Protein AF-A0A920EZL2-F1 (afdb_monomer_lite)

Sequence (78 aa):
MFLCLSNYVFQTNSGEKSVLVRQRLDCNRGRYKILAFKSFSKINAKGKMIISNGVSKGWLYIVPRTPDSILQKIVCSG

Radius of gyration: 13.5 Å; chains: 1; bounding box: 33×20×28 Å

Secondary structure (DSSP, 8-state):
-EEEEEE-SS--TT--SEEEEEEEEETTTTEEEEEEEEEESSSTT-S-EEEEEE--PPPEEPPTTSHHHHHHHHHH--

Structure (mmCIF, N/CA/C/O backbone):
data_AF-A0A920EZL2-F1
#
_entry.id   AF-A0A920EZL2-F1
#
loop_
_atom_site.group_PDB
_atom_site.id
_atom_site.type_symbol
_atom_site.label_atom_id
_atom_site.label_alt_id
_atom_site.label_comp_id
_atom_site.label_asym_id
_atom_site.label_entity_id
_atom_site.label_seq_id
_atom_site.pdbx_PDB_ins_code
_atom_site.Cartn_x
_atom_site.Cartn_y
_atom_site.Cartn_z
_atom_site.occupancy
_atom_site.B_iso_or_equiv
_atom_site.auth_seq_id
_atom_site.auth_comp_id
_atom_site.auth_asym_id
_atom_site.auth_atom_id
_atom_site.pdbx_PDB_model_num
ATOM 1 N N . MET A 1 1 ? 4.192 -10.455 -5.448 1.00 77.06 1 MET A N 1
ATOM 2 C CA . MET A 1 1 ? 2.935 -9.710 -5.167 1.00 77.06 1 MET A CA 1
ATOM 3 C C . MET A 1 1 ? 2.996 -9.279 -3.720 1.00 77.06 1 MET A C 1
ATOM 5 O O . MET A 1 1 ? 3.449 -10.086 -2.924 1.00 77.06 1 MET A O 1
ATOM 9 N N . PHE A 1 2 ? 2.598 -8.053 -3.390 1.00 84.94 2 PHE A N 1
ATOM 10 C CA . PHE A 1 2 ? 2.865 -7.474 -2.073 1.00 84.94 2 PHE A CA 1
ATOM 11 C C . PHE A 1 2 ? 1.609 -6.852 -1.450 1.00 84.94 2 PHE A C 1
ATOM 13 O O . PHE A 1 2 ? 0.682 -6.451 -2.164 1.00 84.94 2 PHE A O 1
ATOM 20 N N . LEU A 1 3 ? 1.576 -6.810 -0.118 1.00 90.31 3 LEU A N 1
ATOM 21 C CA . LEU A 1 3 ? 0.497 -6.233 0.679 1.00 90.31 3 LEU A CA 1
ATOM 22 C C . LEU A 1 3 ? 1.048 -5.073 1.509 1.00 90.31 3 LEU A C 1
ATOM 24 O O . LEU A 1 3 ? 1.899 -5.277 2.367 1.00 90.31 3 LEU A O 1
ATOM 28 N N . CYS A 1 4 ? 0.522 -3.873 1.278 1.00 90.56 4 CYS A N 1
ATOM 29 C CA . CYS A 1 4 ? 0.781 -2.711 2.120 1.00 90.56 4 CYS A CA 1
ATOM 30 C C . CYS A 1 4 ? -0.330 -2.580 3.156 1.00 90.56 4 CYS A C 1
ATOM 32 O O . CYS A 1 4 ? -1.497 -2.423 2.796 1.00 90.56 4 CYS A O 1
ATOM 34 N N . LEU A 1 5 ? 0.041 -2.620 4.431 1.00 93.62 5 LEU A N 1
ATOM 35 C CA . LEU A 1 5 ? -0.846 -2.331 5.548 1.00 93.62 5 LEU A CA 1
ATOM 36 C C . LEU A 1 5 ? -0.579 -0.911 6.039 1.00 93.62 5 LEU A C 1
ATOM 38 O O . LEU A 1 5 ? 0.570 -0.551 6.288 1.00 93.62 5 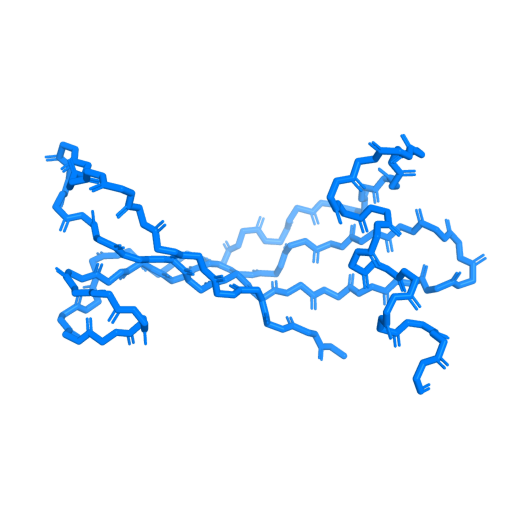LEU A O 1
ATOM 42 N N . SER A 1 6 ? -1.634 -0.124 6.205 1.00 93.38 6 SER A N 1
ATOM 43 C CA . SER A 1 6 ? -1.539 1.207 6.795 1.00 93.38 6 SER A CA 1
ATOM 44 C C . SER A 1 6 ? -2.635 1.409 7.832 1.00 93.38 6 SER A C 1
ATOM 46 O O . SER A 1 6 ? -3.786 1.021 7.618 1.00 93.38 6 SER A O 1
ATOM 48 N N . ASN A 1 7 ? -2.261 2.002 8.962 1.00 95.81 7 ASN A N 1
ATOM 49 C CA . ASN A 1 7 ? -3.178 2.413 10.015 1.00 95.81 7 ASN A CA 1
ATOM 50 C C . ASN A 1 7 ? -3.395 3.917 9.912 1.00 95.81 7 ASN A C 1
ATOM 52 O O . ASN A 1 7 ? -2.432 4.679 9.833 1.00 95.81 7 ASN A O 1
ATOM 56 N N . TYR A 1 8 ? -4.654 4.338 9.950 1.00 92.31 8 TYR A N 1
ATOM 57 C CA . TYR A 1 8 ? -4.975 5.752 10.030 1.00 92.31 8 TYR A CA 1
ATOM 58 C C . TYR A 1 8 ? -4.755 6.240 11.461 1.00 92.31 8 TYR A C 1
ATOM 60 O O . TYR A 1 8 ? -5.127 5.563 12.421 1.00 92.31 8 TYR A O 1
ATOM 68 N N . VAL A 1 9 ? -4.155 7.423 11.596 1.00 91.88 9 VAL A N 1
ATOM 69 C CA . VAL A 1 9 ? -3.965 8.076 12.901 1.00 91.88 9 VAL A CA 1
ATOM 70 C C . VAL A 1 9 ? -5.321 8.427 13.519 1.00 91.88 9 VAL A C 1
ATOM 72 O O . VAL A 1 9 ? -5.538 8.230 14.711 1.00 91.88 9 VAL A O 1
ATOM 75 N N . PHE A 1 10 ? -6.258 8.875 12.683 1.00 90.31 10 PHE A N 1
ATOM 76 C CA . PHE A 1 10 ? -7.629 9.195 13.061 1.00 90.31 10 PHE A CA 1
ATOM 77 C C . PHE A 1 10 ? -8.607 8.321 12.285 1.00 90.31 10 PHE A C 1
ATOM 79 O O . PHE A 1 10 ? -8.321 7.889 11.170 1.00 90.31 10 PHE A O 1
ATOM 86 N N . GLN A 1 11 ? -9.772 8.066 12.876 1.00 85.06 11 GLN A N 1
ATOM 87 C CA . GLN A 1 11 ? -10.857 7.403 12.165 1.00 85.06 11 GLN A CA 1
ATOM 88 C C . GLN A 1 11 ? -11.346 8.312 11.032 1.00 85.06 11 GLN A C 1
ATOM 90 O O . GLN A 1 11 ? -11.563 9.504 11.239 1.00 85.06 11 GLN A O 1
ATOM 95 N N . THR A 1 12 ? -11.501 7.756 9.837 1.00 88.75 12 THR A N 1
ATOM 96 C CA . THR A 1 12 ? -12.076 8.467 8.685 1.00 88.75 12 THR A CA 1
ATOM 97 C C . THR A 1 12 ? -13.580 8.710 8.884 1.00 88.75 12 THR A C 1
ATOM 99 O O . THR A 1 12 ? -14.229 8.058 9.706 1.00 88.75 12 THR A O 1
ATOM 102 N N . ASN A 1 13 ? -14.176 9.589 8.072 1.00 87.31 13 ASN A N 1
ATOM 103 C CA . ASN A 1 13 ? -15.619 9.878 8.128 1.00 87.31 13 ASN A CA 1
ATOM 104 C C . ASN A 1 13 ? -16.499 8.634 7.894 1.00 87.31 13 ASN A C 1
ATOM 106 O O . ASN A 1 13 ? -17.590 8.536 8.445 1.00 87.31 13 ASN A O 1
ATOM 110 N N . SER A 1 14 ? -16.016 7.671 7.107 1.00 86.00 14 SER A N 1
ATOM 111 C CA . SER A 1 14 ? -16.675 6.387 6.826 1.00 86.00 14 SER A CA 1
ATOM 112 C C . SER A 1 14 ? -16.347 5.282 7.846 1.00 86.00 14 SER A C 1
ATOM 114 O O . SER A 1 14 ? -16.897 4.184 7.769 1.00 86.00 14 SER A O 1
ATOM 116 N N . GLY A 1 15 ? -15.510 5.569 8.848 1.00 90.56 15 GLY A N 1
ATOM 117 C CA . GLY A 1 15 ? -15.259 4.692 9.993 1.00 90.56 15 GLY A CA 1
ATOM 118 C C . GLY A 1 15 ? -14.066 3.744 9.869 1.00 90.56 15 GLY A C 1
ATOM 119 O O . GLY A 1 15 ? -13.880 2.875 10.725 1.00 90.56 15 GLY A O 1
ATOM 120 N N . GLU A 1 16 ? -13.242 3.888 8.835 1.00 93.50 16 GLU A N 1
ATOM 121 C CA . GLU A 1 16 ? -12.013 3.119 8.666 1.00 93.50 16 GLU A CA 1
ATOM 122 C C . GLU A 1 16 ? -10.926 3.523 9.674 1.00 93.50 16 GLU A C 1
ATOM 124 O O . GLU A 1 16 ? -10.688 4.701 9.937 1.00 93.50 16 GLU A O 1
ATOM 129 N N . LYS A 1 17 ? -10.199 2.523 10.187 1.00 95.88 17 LYS A N 1
ATOM 130 C CA . LYS A 1 17 ? -8.975 2.697 10.994 1.00 95.88 17 LYS A CA 1
ATOM 131 C C . LYS A 1 17 ? -7.744 2.041 10.385 1.00 95.88 17 LYS A C 1
ATOM 133 O O . LYS A 1 17 ? -6.624 2.356 10.779 1.00 95.88 17 LYS A O 1
ATOM 138 N N . SER A 1 18 ? -7.920 1.149 9.417 1.00 95.94 18 SER A N 1
ATOM 139 C CA . SER A 1 18 ? -6.804 0.642 8.623 1.00 95.94 18 SER A CA 1
ATOM 140 C C . SER A 1 18 ? -7.222 0.262 7.213 1.00 95.94 18 SER A C 1
ATOM 142 O O . SER A 1 18 ? -8.399 0.021 6.928 1.00 95.94 18 SER A O 1
ATOM 144 N N . VAL A 1 19 ? -6.229 0.194 6.333 1.00 94.38 19 VAL A N 1
ATOM 145 C CA . VAL A 1 19 ? -6.375 -0.236 4.949 1.00 94.38 19 VAL A CA 1
ATOM 146 C C . VAL A 1 19 ? -5.286 -1.239 4.594 1.00 94.38 19 VAL A C 1
ATOM 148 O O . VAL A 1 19 ? -4.125 -1.102 4.982 1.00 94.38 19 VAL A O 1
ATOM 151 N N . LEU A 1 20 ? -5.678 -2.255 3.837 1.00 94.69 20 LEU A N 1
ATOM 152 C CA . LEU A 1 20 ? -4.797 -3.235 3.233 1.00 94.69 20 LEU A CA 1
ATOM 153 C C . LEU A 1 20 ? -4.858 -3.069 1.719 1.00 94.69 20 LEU A C 1
ATOM 155 O O . LEU A 1 20 ? -5.904 -3.283 1.103 1.00 94.69 20 LEU A O 1
ATOM 159 N N . VAL A 1 21 ? -3.735 -2.706 1.113 1.00 92.38 21 VAL A N 1
ATOM 160 C CA . VAL A 1 21 ? -3.619 -2.479 -0.327 1.00 92.38 21 VAL A CA 1
ATOM 161 C C . VAL A 1 21 ? -2.831 -3.622 -0.948 1.00 92.38 21 VAL A C 1
ATOM 163 O O . VAL A 1 21 ? -1.682 -3.878 -0.593 1.00 92.38 21 VAL A O 1
ATOM 166 N N . ARG A 1 22 ? -3.448 -4.316 -1.903 1.00 91.75 22 ARG A N 1
ATOM 167 C CA . ARG A 1 22 ? -2.819 -5.389 -2.670 1.00 91.75 22 ARG A CA 1
ATOM 168 C C . ARG A 1 22 ? -2.228 -4.812 -3.941 1.00 91.75 22 ARG A C 1
ATOM 170 O O . ARG A 1 22 ? -2.957 -4.322 -4.806 1.00 91.75 22 ARG A O 1
ATOM 177 N N . GLN A 1 23 ? -0.913 -4.911 -4.067 1.00 91.50 23 GLN A N 1
ATOM 178 C CA . GLN A 1 23 ? -0.167 -4.338 -5.178 1.00 91.50 23 GLN A CA 1
ATOM 179 C C . GLN A 1 23 ? 0.694 -5.393 -5.877 1.00 91.50 23 GLN A C 1
ATOM 181 O O . GLN A 1 23 ? 1.092 -6.417 -5.307 1.00 91.50 23 GLN A O 1
ATOM 186 N N . ARG A 1 24 ? 0.995 -5.144 -7.150 1.00 91.44 24 ARG A N 1
ATOM 187 C CA . ARG A 1 24 ? 2.014 -5.881 -7.900 1.00 91.44 24 ARG A CA 1
ATOM 188 C C . ARG A 1 24 ? 3.090 -4.909 -8.349 1.00 91.44 24 ARG A C 1
ATOM 190 O O . ARG A 1 24 ? 2.785 -3.948 -9.042 1.00 91.44 24 ARG A O 1
ATOM 197 N N . LEU A 1 25 ? 4.320 -5.204 -7.956 1.00 91.69 25 LEU A N 1
ATOM 198 C CA . LEU A 1 25 ? 5.521 -4.482 -8.350 1.00 91.69 25 LEU A CA 1
ATOM 199 C C . LEU A 1 25 ? 6.157 -5.164 -9.566 1.00 91.69 25 LEU A C 1
ATOM 201 O O . LEU A 1 25 ? 6.086 -6.388 -9.708 1.00 91.69 25 LEU A O 1
ATOM 205 N N . ASP A 1 26 ? 6.737 -4.356 -10.440 1.00 92.50 26 ASP A N 1
ATOM 206 C CA . ASP A 1 26 ? 7.584 -4.748 -11.563 1.00 92.50 26 ASP A CA 1
ATOM 207 C C . ASP A 1 26 ? 8.944 -4.075 -11.350 1.00 92.50 26 ASP A C 1
ATOM 209 O O . ASP A 1 26 ? 9.136 -2.895 -11.657 1.00 92.50 26 ASP A O 1
ATOM 213 N N . CYS A 1 27 ? 9.855 -4.834 -10.741 1.00 90.19 27 CYS A N 1
ATOM 214 C CA . CYS A 1 27 ? 11.164 -4.364 -10.294 1.00 90.19 27 CYS A CA 1
ATOM 215 C C . CYS A 1 27 ? 12.058 -3.921 -11.455 1.00 90.19 27 CYS A C 1
ATOM 217 O O . CYS A 1 27 ? 12.787 -2.944 -11.320 1.00 90.19 27 CYS A O 1
ATOM 219 N N . ASN A 1 28 ? 11.938 -4.585 -12.607 1.00 90.75 28 ASN A N 1
ATOM 220 C CA . ASN A 1 28 ? 12.758 -4.310 -13.786 1.00 90.75 28 AS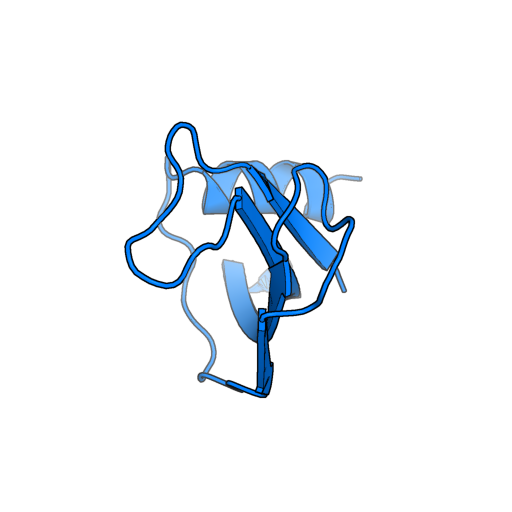N A CA 1
ATOM 221 C C . ASN A 1 28 ? 12.408 -2.964 -14.422 1.00 90.75 28 ASN A C 1
ATOM 223 O O . ASN A 1 28 ? 13.267 -2.298 -14.989 1.00 90.75 28 ASN A O 1
ATOM 227 N N . ARG A 1 29 ? 11.131 -2.572 -14.352 1.00 90.50 29 ARG A N 1
ATOM 228 C CA . ARG A 1 29 ? 10.617 -1.354 -14.997 1.00 90.50 29 ARG A CA 1
ATOM 229 C C . ARG A 1 29 ? 10.286 -0.228 -14.019 1.00 90.50 29 ARG A C 1
ATOM 231 O O . ARG A 1 29 ? 9.757 0.791 -14.453 1.00 90.50 29 ARG A O 1
ATOM 238 N N . GLY A 1 30 ? 10.542 -0.408 -12.722 1.00 90.50 30 GLY A N 1
ATOM 239 C CA . GLY A 1 30 ? 10.302 0.626 -11.710 1.00 90.50 30 GLY A CA 1
ATOM 240 C C . GLY A 1 30 ? 8.846 1.080 -11.631 1.00 90.50 30 GLY A C 1
ATOM 241 O O . GLY A 1 30 ? 8.563 2.274 -11.556 1.00 90.50 30 GLY A O 1
ATOM 242 N N . ARG A 1 31 ? 7.904 0.138 -11.712 1.00 92.75 31 ARG A N 1
ATOM 243 C CA . ARG A 1 31 ? 6.468 0.443 -11.757 1.00 92.75 31 ARG A CA 1
ATOM 244 C C . ARG A 1 31 ? 5.662 -0.498 -10.877 1.00 92.75 31 ARG A C 1
ATOM 246 O O . ARG A 1 31 ? 6.074 -1.624 -10.598 1.00 92.75 31 ARG A O 1
ATOM 253 N N . TYR A 1 32 ? 4.482 -0.057 -10.470 1.00 91.94 32 TYR A N 1
ATOM 254 C CA . TYR A 1 32 ? 3.555 -0.845 -9.667 1.00 91.94 32 TYR A CA 1
ATOM 255 C C . TYR A 1 32 ? 2.128 -0.727 -10.190 1.00 91.94 32 TYR A C 1
ATOM 257 O O . TYR A 1 32 ? 1.790 0.179 -10.945 1.00 91.94 32 TYR A O 1
ATOM 265 N N . LYS A 1 33 ? 1.273 -1.666 -9.799 1.00 91.81 33 LYS A N 1
ATOM 266 C CA . LYS A 1 33 ? -0.170 -1.584 -10.025 1.00 91.81 33 LYS A CA 1
ATOM 267 C C . LYS A 1 33 ? -0.932 -1.961 -8.769 1.00 91.81 33 LYS A C 1
ATOM 269 O O . LYS A 1 33 ? -0.594 -2.941 -8.099 1.00 91.81 33 LYS A O 1
ATOM 274 N N . ILE A 1 34 ? -1.981 -1.201 -8.477 1.00 91.06 34 ILE A N 1
ATOM 275 C CA . ILE A 1 34 ? -2.910 -1.487 -7.383 1.00 91.06 34 ILE A CA 1
ATOM 276 C C . ILE A 1 34 ? -3.985 -2.424 -7.917 1.00 91.06 34 ILE A C 1
ATOM 278 O O . ILE A 1 34 ? -4.687 -2.101 -8.872 1.00 91.06 34 ILE A O 1
ATOM 282 N N . LEU A 1 35 ? -4.109 -3.591 -7.295 1.00 90.75 35 LEU A N 1
ATOM 283 C CA . LEU A 1 35 ? -5.053 -4.625 -7.707 1.00 90.75 35 LEU A CA 1
ATOM 284 C C . LEU A 1 35 ? -6.357 -4.519 -6.919 1.00 90.75 35 LEU A C 1
ATOM 286 O O . LEU A 1 35 ? -7.440 -4.570 -7.496 1.00 90.75 35 LEU A O 1
ATOM 290 N N . ALA A 1 36 ?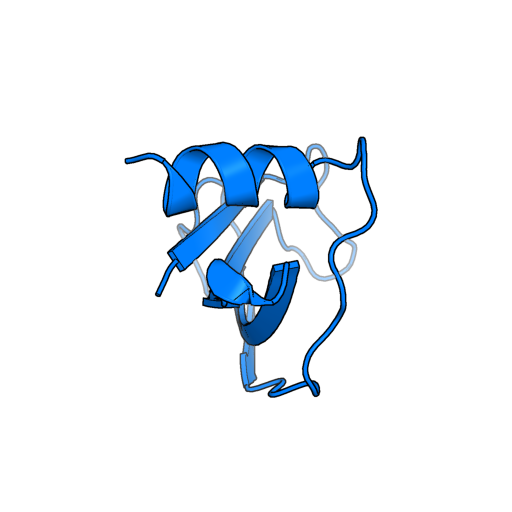 -6.250 -4.335 -5.606 1.00 91.19 36 ALA A N 1
ATOM 291 C CA . ALA A 1 36 ? -7.392 -4.192 -4.715 1.00 91.19 36 ALA A CA 1
ATOM 292 C C . ALA A 1 36 ? -6.997 -3.409 -3.463 1.00 91.19 36 ALA A C 1
ATOM 294 O O . ALA A 1 36 ? -5.827 -3.418 -3.072 1.00 91.19 36 ALA A O 1
ATOM 295 N N . PHE A 1 37 ? -7.976 -2.808 -2.797 1.00 91.25 37 PHE A N 1
ATOM 296 C CA . PHE A 1 37 ? -7.830 -2.390 -1.407 1.00 91.25 37 PHE A CA 1
ATOM 297 C C . PHE A 1 37 ? -9.007 -2.887 -0.575 1.00 91.25 37 PHE A C 1
ATOM 299 O O . PHE A 1 37 ? -10.123 -3.057 -1.072 1.00 91.25 37 PHE A O 1
ATOM 306 N N . LYS A 1 38 ? -8.731 -3.132 0.702 1.00 94.06 38 LYS A N 1
ATOM 307 C CA . LYS A 1 38 ? -9.718 -3.495 1.714 1.00 94.06 38 LYS A CA 1
ATOM 308 C C . LYS A 1 38 ? -9.539 -2.582 2.910 1.00 94.06 38 LYS A C 1
ATOM 310 O O . LYS A 1 38 ? -8.414 -2.444 3.383 1.00 94.06 38 LYS A O 1
ATOM 315 N N . SER A 1 39 ? -10.611 -1.979 3.394 1.00 94.19 39 SER A N 1
ATOM 316 C CA . SER A 1 39 ? -10.577 -1.143 4.588 1.00 94.19 39 SER A CA 1
ATOM 317 C C . SER A 1 39 ? -11.310 -1.794 5.752 1.00 94.19 39 SER A C 1
ATOM 319 O O . SER A 1 39 ? -12.238 -2.586 5.566 1.00 94.19 39 SER A O 1
ATOM 321 N N . PHE A 1 40 ? -10.865 -1.478 6.964 1.00 95.81 40 PHE A N 1
ATOM 322 C CA . PHE A 1 40 ? -11.301 -2.154 8.177 1.00 95.81 40 PHE A CA 1
ATOM 323 C C . PHE A 1 40 ? -11.571 -1.164 9.309 1.00 95.81 40 PHE A C 1
ATOM 325 O O . PHE A 1 40 ? -10.903 -0.133 9.425 1.00 95.81 40 PHE A O 1
ATOM 332 N N . SER A 1 41 ? -12.526 -1.505 10.176 1.00 94.88 41 SER A N 1
ATOM 333 C CA . SER A 1 41 ? -12.950 -0.657 11.298 1.00 94.88 41 SER A CA 1
ATOM 334 C C . SER A 1 41 ? -11.973 -0.617 12.481 1.00 94.88 41 SER A C 1
ATOM 336 O O . SER A 1 41 ? -12.104 0.234 13.361 1.00 94.88 41 SER A O 1
ATOM 338 N N . LYS A 1 42 ? -10.982 -1.520 12.538 1.00 95.44 42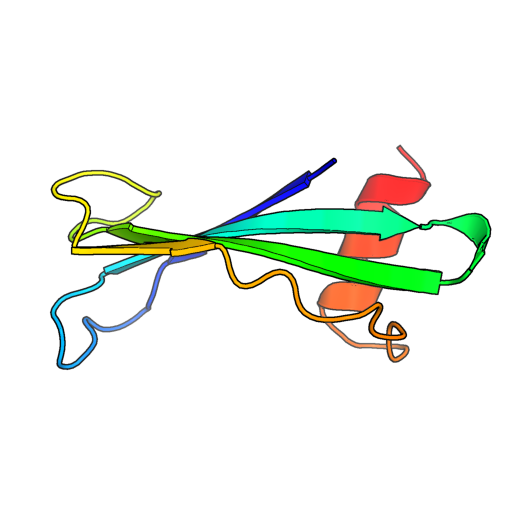 LYS A N 1
ATOM 339 C CA . LYS A 1 42 ? -9.901 -1.504 13.541 1.00 95.44 42 LYS A CA 1
ATOM 340 C C . LYS A 1 42 ? -8.535 -1.417 12.864 1.00 95.44 42 LYS A C 1
ATOM 342 O O . LYS A 1 42 ? -8.408 -1.594 11.655 1.00 95.44 42 LYS A O 1
ATOM 347 N N . ILE A 1 43 ? -7.507 -1.133 13.659 1.00 95.25 43 ILE A N 1
ATOM 348 C CA . ILE A 1 43 ? -6.112 -1.130 13.208 1.00 95.25 43 ILE A CA 1
ATOM 349 C C . ILE A 1 43 ? -5.65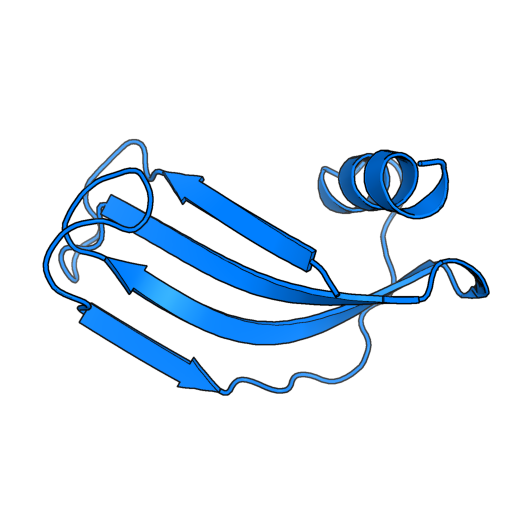8 -2.530 12.768 1.00 95.25 43 ILE A C 1
ATOM 351 O O . ILE A 1 43 ? -6.238 -3.545 13.160 1.00 95.25 43 ILE A O 1
ATOM 355 N N . ASN A 1 44 ? -4.586 -2.578 11.987 1.00 94.31 44 ASN A N 1
ATOM 356 C CA . ASN A 1 44 ? -3.914 -3.783 11.515 1.00 94.31 44 ASN A CA 1
ATOM 357 C C . ASN A 1 44 ? -4.797 -4.722 10.677 1.00 94.31 44 ASN A C 1
ATOM 359 O O . ASN A 1 44 ? -4.691 -5.940 10.799 1.00 94.31 44 ASN A O 1
ATOM 363 N N . ALA A 1 45 ? -5.678 -4.157 9.846 1.00 93.12 45 ALA A N 1
ATOM 364 C CA . ALA A 1 45 ? -6.623 -4.886 9.001 1.00 93.12 45 ALA A CA 1
ATOM 365 C C . ALA A 1 45 ? -7.544 -5.842 9.784 1.00 93.12 45 ALA A C 1
ATOM 367 O O . ALA A 1 45 ? -7.881 -6.931 9.318 1.00 93.12 45 ALA A O 1
ATOM 368 N N . LYS A 1 46 ? -7.950 -5.441 10.996 1.00 93.88 46 LYS A N 1
ATOM 369 C CA . LYS A 1 46 ? -8.847 -6.214 11.869 1.00 93.88 46 LYS A CA 1
ATOM 370 C C . LYS A 1 46 ? -10.238 -5.593 11.963 1.00 93.88 46 LYS A C 1
ATOM 372 O O . LYS A 1 46 ? -10.439 -4.407 11.719 1.00 93.88 46 LYS A O 1
ATOM 377 N N . GLY A 1 47 ? -11.191 -6.386 12.444 1.00 92.75 47 GLY A N 1
ATOM 378 C CA . GLY A 1 47 ? -12.567 -5.945 12.661 1.00 92.75 47 GLY A CA 1
ATOM 379 C C . GLY A 1 47 ? -13.424 -6.070 11.405 1.00 92.75 47 GLY A C 1
ATOM 380 O O . GLY A 1 47 ? -13.141 -6.885 10.528 1.00 92.75 47 GLY A O 1
ATOM 381 N N . LYS A 1 48 ? -14.499 -5.281 11.344 1.00 93.62 48 LYS A N 1
ATOM 382 C CA . LYS A 1 48 ? -15.451 -5.328 10.232 1.00 93.62 48 LYS A CA 1
ATOM 383 C C . LYS A 1 48 ? -14.804 -4.715 8.993 1.00 93.62 48 LYS A C 1
ATOM 385 O O . LYS A 1 48 ? -14.247 -3.620 9.068 1.00 93.62 48 LYS A O 1
ATOM 390 N N . MET A 1 49 ? -14.895 -5.418 7.870 1.00 93.94 49 MET A N 1
ATOM 391 C CA . MET A 1 49 ? -14.516 -4.884 6.565 1.00 93.94 49 MET A CA 1
AT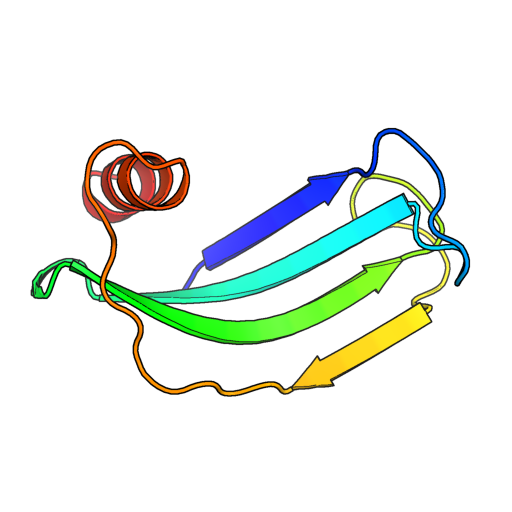OM 392 C C . MET A 1 49 ? -15.560 -3.851 6.139 1.00 93.94 49 MET A C 1
ATOM 394 O O . MET A 1 49 ? -16.752 -4.160 6.133 1.00 93.94 49 MET A O 1
ATOM 398 N N . ILE A 1 50 ? -15.117 -2.631 5.845 1.00 91.31 50 ILE A N 1
ATOM 399 C CA . ILE A 1 50 ? -16.004 -1.518 5.479 1.00 91.31 50 ILE A CA 1
ATOM 400 C C . ILE A 1 50 ? -16.071 -1.406 3.958 1.00 91.31 50 ILE A C 1
ATOM 402 O O . ILE A 1 50 ? -17.159 -1.414 3.391 1.00 91.31 50 ILE A O 1
ATOM 406 N N . ILE A 1 51 ? -14.913 -1.387 3.293 1.00 88.06 51 ILE A N 1
ATOM 407 C CA . ILE A 1 51 ? -14.810 -1.311 1.833 1.00 88.06 51 ILE A CA 1
ATOM 408 C C . ILE A 1 51 ? -13.954 -2.468 1.323 1.00 88.06 51 ILE A C 1
ATOM 410 O O . ILE A 1 51 ? -12.924 -2.805 1.909 1.00 88.06 51 ILE A O 1
ATOM 414 N N . SER A 1 52 ? -14.353 -3.058 0.197 1.00 85.94 52 SER A N 1
ATOM 415 C CA . SER A 1 52 ? -13.548 -4.027 -0.546 1.00 85.94 52 SER A CA 1
ATOM 416 C C . SER A 1 52 ? -13.760 -3.826 -2.037 1.00 85.94 52 SER A C 1
ATOM 418 O O . SER A 1 52 ? -14.682 -4.398 -2.614 1.00 85.94 52 SER A O 1
ATOM 420 N N . ASN A 1 53 ? -12.870 -3.059 -2.666 1.00 82.19 53 ASN A N 1
ATOM 421 C CA . ASN A 1 53 ? -12.959 -2.777 -4.094 1.00 82.19 53 ASN A CA 1
ATOM 422 C C . ASN A 1 53 ? -11.742 -3.339 -4.836 1.00 82.19 53 ASN A C 1
ATOM 424 O O . ASN A 1 53 ? -10.585 -3.124 -4.453 1.00 82.19 53 ASN A O 1
ATOM 428 N N . GLY A 1 54 ? -12.012 -4.045 -5.936 1.00 75.81 54 GLY A N 1
ATOM 429 C CA . GLY A 1 54 ? -11.023 -4.323 -6.972 1.00 75.81 54 GLY A CA 1
ATOM 430 C C . GLY A 1 54 ? -10.870 -3.073 -7.827 1.00 75.81 54 GLY A C 1
ATOM 431 O O . GLY A 1 54 ? -11.838 -2.616 -8.420 1.00 75.81 54 GLY A O 1
ATOM 432 N N . VAL A 1 55 ? -9.681 -2.479 -7.847 1.00 73.69 55 VAL A N 1
ATOM 433 C CA . VAL A 1 55 ? -9.490 -1.143 -8.448 1.00 73.69 55 VAL A CA 1
ATOM 434 C C . VAL A 1 55 ? -8.737 -1.207 -9.760 1.00 73.69 55 VAL A C 1
ATOM 436 O O . VAL A 1 55 ? -8.697 -0.191 -10.437 1.00 73.69 55 VAL A O 1
ATOM 439 N N . SER A 1 56 ? -8.113 -2.355 -10.068 1.00 67.19 56 SER A N 1
ATOM 440 C CA . SER A 1 56 ? -7.142 -2.585 -11.150 1.00 67.19 56 SER A CA 1
ATOM 441 C C . SER A 1 56 ? -6.823 -1.337 -11.978 1.00 67.19 56 SER A C 1
ATOM 443 O O . SER A 1 56 ? -7.226 -1.220 -13.136 1.00 67.19 56 SER A O 1
ATOM 445 N N . LYS A 1 57 ? -6.097 -0.393 -11.367 1.00 71.31 57 LYS A N 1
ATOM 446 C CA . LYS A 1 57 ? -5.593 0.776 -12.086 1.00 71.31 57 LYS A CA 1
ATOM 447 C C . LYS A 1 57 ? -4.419 0.308 -12.944 1.00 71.31 57 LYS A C 1
ATOM 449 O O . LYS A 1 57 ? -3.760 -0.684 -12.612 1.00 71.31 57 LYS A O 1
ATOM 454 N N . GLY A 1 58 ? -4.184 0.996 -14.059 1.00 86.12 58 GLY A N 1
ATOM 455 C CA . GLY A 1 58 ? -3.033 0.736 -14.922 1.00 86.12 58 GLY A CA 1
ATOM 456 C C . GLY A 1 58 ? -1.703 0.790 -14.162 1.00 86.12 58 GLY A C 1
ATOM 457 O O . GLY A 1 58 ? -1.640 1.131 -12.979 1.00 86.12 58 GLY A O 1
ATOM 458 N N . TRP A 1 59 ? -0.616 0.436 -14.842 1.00 92.19 59 TRP A N 1
ATOM 459 C CA . TRP A 1 59 ? 0.714 0.553 -14.252 1.00 92.19 59 TRP A CA 1
ATOM 460 C C . TRP A 1 59 ? 1.056 2.019 -13.970 1.00 92.19 59 TRP A C 1
ATOM 462 O O . TRP A 1 59 ? 0.924 2.867 -14.847 1.00 92.19 59 TRP A O 1
ATOM 472 N N . LEU A 1 60 ? 1.525 2.286 -12.756 1.00 90.69 60 LEU A N 1
ATOM 473 C CA . LEU A 1 60 ? 2.018 3.577 -12.297 1.00 90.69 60 LEU A CA 1
ATOM 474 C C . LEU A 1 60 ? 3.534 3.498 -12.135 1.00 90.69 60 LEU A C 1
ATOM 476 O O . LEU A 1 60 ? 4.054 2.526 -11.581 1.00 90.69 60 LEU A O 1
ATOM 480 N N . TYR A 1 61 ? 4.243 4.513 -12.619 1.00 92.25 61 TYR A N 1
ATOM 481 C CA . TYR A 1 61 ? 5.685 4.624 -12.423 1.00 92.25 61 TYR A CA 1
ATOM 482 C C . TYR A 1 61 ? 6.002 5.086 -11.005 1.00 92.25 61 TYR A C 1
ATOM 484 O O . TYR A 1 61 ? 5.289 5.906 -10.425 1.00 92.25 61 TYR A O 1
ATOM 492 N N . ILE A 1 62 ? 7.078 4.542 -10.448 1.00 91.38 62 ILE A N 1
ATOM 493 C CA . ILE A 1 62 ? 7.518 4.859 -9.095 1.00 91.38 62 ILE A CA 1
ATOM 494 C C . ILE A 1 62 ? 8.397 6.099 -9.154 1.00 91.38 62 ILE A C 1
ATOM 496 O O . ILE A 1 62 ? 9.448 6.111 -9.793 1.00 91.38 62 ILE A O 1
ATOM 500 N N . VAL A 1 63 ? 7.961 7.152 -8.469 1.00 91.94 63 VAL A N 1
ATOM 501 C CA . VAL A 1 63 ? 8.715 8.403 -8.384 1.00 91.94 63 VAL A CA 1
ATOM 502 C C . VAL A 1 63 ? 9.852 8.236 -7.367 1.00 91.94 63 VAL A C 1
ATOM 504 O O . VAL A 1 63 ? 9.598 7.754 -6.259 1.00 91.94 63 VAL A O 1
ATOM 507 N N . PRO A 1 64 ? 11.098 8.631 -7.685 1.00 87.81 64 PRO A N 1
ATOM 508 C CA . PRO A 1 64 ? 12.211 8.562 -6.742 1.00 87.81 64 PRO A CA 1
ATOM 509 C C . PRO A 1 64 ? 11.943 9.337 -5.446 1.00 87.81 64 PRO A C 1
ATOM 511 O O . PRO A 1 64 ? 11.246 10.347 -5.451 1.00 87.81 64 PRO A O 1
ATOM 514 N N . ARG A 1 65 ? 12.558 8.898 -4.339 1.00 89.50 65 ARG A N 1
ATOM 515 C CA . ARG A 1 65 ? 12.476 9.549 -3.011 1.00 89.50 65 ARG A CA 1
ATOM 516 C C . ARG A 1 65 ? 11.059 9.610 -2.421 1.00 89.50 65 ARG A C 1
ATOM 518 O O . ARG A 1 65 ? 10.800 10.394 -1.517 1.00 89.50 65 ARG A O 1
ATOM 525 N N . THR A 1 66 ? 10.160 8.753 -2.891 1.00 90.44 66 THR A N 1
ATOM 526 C CA . THR A 1 66 ? 8.839 8.537 -2.290 1.00 90.44 66 THR A CA 1
ATOM 527 C C . THR A 1 66 ? 8.834 7.278 -1.420 1.00 90.44 66 THR A C 1
ATOM 529 O O . THR A 1 66 ? 9.682 6.397 -1.624 1.00 90.44 66 THR A O 1
ATOM 532 N N . PRO A 1 67 ? 7.872 7.131 -0.491 1.00 88.50 67 PRO A N 1
ATOM 533 C CA . PRO A 1 67 ? 7.673 5.883 0.244 1.00 88.50 67 PRO A CA 1
ATOM 534 C C . PRO A 1 67 ? 7.550 4.662 -0.676 1.00 88.50 67 PRO A C 1
ATOM 536 O O . PRO A 1 67 ? 8.150 3.629 -0.393 1.00 88.50 67 PRO A O 1
ATOM 539 N N . ASP A 1 68 ? 6.879 4.803 -1.823 1.00 88.00 68 ASP A N 1
ATOM 540 C CA . ASP A 1 68 ? 6.750 3.736 -2.824 1.00 88.00 68 ASP A CA 1
ATOM 541 C C . ASP A 1 68 ? 8.110 3.317 -3.403 1.00 88.00 68 ASP A C 1
ATOM 543 O O . ASP A 1 68 ? 8.361 2.129 -3.599 1.00 88.00 68 ASP A O 1
ATOM 547 N N . SER A 1 69 ? 9.028 4.268 -3.617 1.00 90.62 69 SER A N 1
ATOM 548 C CA . SER A 1 69 ? 10.396 3.956 -4.063 1.00 90.62 69 SER A CA 1
ATOM 549 C C . SER A 1 69 ? 11.219 3.215 -3.014 1.00 90.62 69 SER A C 1
ATOM 551 O O . SER A 1 69 ? 12.045 2.373 -3.361 1.00 90.62 69 SER A O 1
ATOM 553 N N . ILE A 1 70 ? 10.987 3.490 -1.729 1.00 90.06 70 ILE A N 1
ATOM 554 C CA . ILE A 1 70 ? 11.639 2.773 -0.627 1.00 90.06 70 ILE A CA 1
ATOM 555 C C . ILE A 1 70 ? 11.051 1.365 -0.518 1.00 90.06 70 ILE A C 1
ATOM 557 O O . ILE A 1 70 ? 11.802 0.393 -0.467 1.00 90.06 70 ILE A O 1
ATOM 561 N N . LEU A 1 71 ? 9.721 1.243 -0.569 1.00 88.12 71 LEU A N 1
ATOM 562 C CA . LEU A 1 71 ? 9.017 -0.040 -0.585 1.00 88.12 71 LEU A CA 1
ATOM 563 C C . LEU A 1 71 ? 9.481 -0.921 -1.745 1.00 88.12 71 LEU A C 1
ATOM 565 O O . LEU A 1 71 ? 9.759 -2.100 -1.543 1.00 88.12 71 LEU A O 1
ATOM 569 N N . GLN A 1 72 ? 9.628 -0.355 -2.942 1.00 89.56 72 GLN A N 1
ATOM 570 C CA . GLN A 1 72 ? 10.163 -1.082 -4.087 1.00 89.56 72 GLN A CA 1
ATOM 571 C C . GLN A 1 72 ? 11.568 -1.606 -3.812 1.00 89.56 72 GLN A C 1
ATOM 573 O O . GLN A 1 72 ? 11.820 -2.774 -4.074 1.00 89.56 72 GLN A O 1
ATOM 578 N N . LYS A 1 73 ? 12.476 -0.779 -3.282 1.00 89.75 73 LYS A N 1
ATOM 579 C CA . LYS A 1 73 ? 13.840 -1.221 -2.956 1.00 89.75 73 LYS A CA 1
ATOM 580 C C . LYS A 1 73 ? 13.830 -2.370 -1.951 1.00 89.75 73 LYS A C 1
ATOM 582 O O . LYS A 1 73 ? 14.527 -3.347 -2.162 1.00 89.75 73 LYS A O 1
ATOM 587 N N . ILE A 1 74 ? 13.004 -2.290 -0.909 1.00 89.12 74 ILE A N 1
ATOM 588 C CA . ILE A 1 74 ? 12.883 -3.364 0.088 1.00 89.12 74 ILE A CA 1
ATOM 589 C C . ILE A 1 74 ? 12.382 -4.660 -0.563 1.00 89.12 74 ILE A C 1
ATOM 591 O O . ILE A 1 74 ? 12.941 -5.722 -0.327 1.00 89.12 74 ILE A O 1
ATOM 595 N N . VAL A 1 75 ? 11.340 -4.580 -1.394 1.00 89.12 75 VAL A N 1
ATOM 596 C CA . VAL A 1 75 ? 10.708 -5.767 -1.994 1.00 89.12 75 VAL A CA 1
ATOM 597 C C . VAL A 1 75 ? 11.534 -6.361 -3.137 1.00 89.12 75 VAL A C 1
ATOM 599 O O . VAL A 1 75 ? 11.504 -7.568 -3.340 1.00 89.12 75 VAL A O 1
ATOM 602 N N . CYS A 1 76 ? 12.222 -5.529 -3.916 1.00 88.31 76 CYS A N 1
ATOM 603 C CA . CYS A 1 76 ? 12.965 -5.947 -5.105 1.00 88.31 76 CYS A CA 1
ATOM 604 C C . CYS A 1 76 ? 14.426 -6.317 -4.822 1.00 88.31 76 CYS A C 1
ATOM 606 O O . CYS A 1 76 ? 15.059 -6.894 -5.701 1.00 88.31 76 CYS A O 1
ATOM 608 N N . SER A 1 77 ? 14.955 -5.964 -3.647 1.00 85.38 77 SER A N 1
ATOM 609 C CA . SER A 1 77 ? 16.304 -6.343 -3.205 1.00 85.38 77 SER A CA 1
ATOM 610 C C . SER A 1 77 ? 16.317 -7.484 -2.182 1.00 85.38 77 SER A C 1
ATOM 612 O O . SER A 1 77 ? 17.396 -7.849 -1.720 1.00 85.38 77 SER A O 1
ATOM 614 N N . GLY A 1 78 ? 15.143 -7.976 -1.774 1.00 67.06 78 GLY A N 1
ATOM 615 C CA . GLY A 1 78 ? 14.995 -9.123 -0.874 1.00 67.06 78 GLY A CA 1
ATOM 616 C C . GLY A 1 78 ? 14.919 -10.461 -1.594 1.00 67.06 78 GLY A C 1
ATOM 617 O O . GLY A 1 78 ? 14.936 -10.477 -2.846 1.00 67.06 78 GLY A O 1
#

pLDDT: mean 89.6, std 5.9, range [67.06, 95.94]

Foldseek 3Di:
DDKDKDADPDQDPLQFGIKIWDKDDDLVQQKIWTQWMWTANHHPNDHDTRDTDGDGDDIDHHDPPDPSNVVSCVVVVD